Protein AF-G2DFP1-F1 (afdb_monomer)

Solvent-accessible surface area (backbone atoms only — not comparable to full-atom values): 3589 Å² total; per-residue (Å²): 133,76,66,61,83,54,25,64,60,41,24,50,52,37,42,55,51,21,64,77,64,71,48,56,71,67,62,23,54,51,54,10,52,55,48,13,59,57,48,42,70,50,89,58,103,70,75,81,54,60,66,60,57,48,50,53,27,59,75,70,74,100

Sequence (62 aa):
MVDTVGAGDAFASICILGLLRDWDLASMLSRAQVFASLIVGMRGATVRDT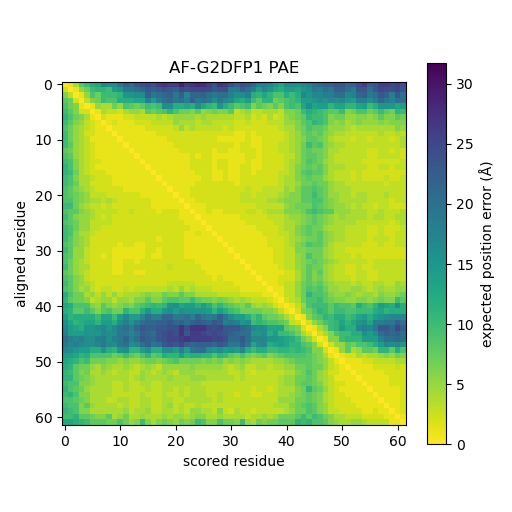ALYQRLKQQWGL

Organism: NCBI:txid1048808

Foldseek 3Di:
DQDLPCLVVQLVVLLVVCVVVVHDPVVSNVLSNVRSVVCSPDRDPDPPPVVVVVVSCVVVVD

Structure (mmCIF, N/CA/C/O backbone):
data_AF-G2DFP1-F1
#
_entry.id   AF-G2DFP1-F1
#
loop_
_atom_site.group_PDB
_atom_site.id
_atom_site.type_symbol
_atom_site.label_atom_id
_atom_site.label_alt_id
_atom_site.label_comp_id
_atom_site.label_asym_id
_atom_site.label_entity_id
_atom_site.label_seq_id
_atom_site.pdbx_PDB_ins_code
_atom_site.Cartn_x
_atom_site.Cartn_y
_atom_site.Cartn_z
_atom_site.occupancy
_atom_site.B_iso_or_equiv
_atom_site.auth_seq_id
_atom_site.auth_comp_id
_atom_site.auth_asym_id
_atom_site.auth_atom_id
_atom_site.pdbx_PDB_model_num
ATOM 1 N N . MET A 1 1 ? 20.118 -5.591 -12.122 1.00 45.31 1 MET A N 1
ATOM 2 C CA . MET A 1 1 ? 19.350 -4.754 -11.179 1.00 45.31 1 MET A CA 1
ATOM 3 C C . MET A 1 1 ? 17.915 -4.734 -11.666 1.00 45.31 1 MET A C 1
ATOM 5 O O . MET A 1 1 ? 17.704 -4.449 -12.837 1.00 45.31 1 MET A O 1
ATOM 9 N N . VAL A 1 2 ? 16.968 -5.184 -10.842 1.00 49.22 2 VAL A N 1
ATOM 10 C CA . VAL A 1 2 ? 15.532 -5.031 -11.126 1.00 49.22 2 VAL A CA 1
ATOM 11 C C . VAL A 1 2 ? 15.187 -3.576 -10.828 1.00 49.22 2 VAL A C 1
ATOM 13 O O . VAL A 1 2 ? 15.657 -3.052 -9.820 1.00 49.22 2 VAL A O 1
ATOM 16 N N . ASP A 1 3 ? 14.463 -2.920 -11.733 1.00 53.84 3 ASP A N 1
ATOM 17 C CA . ASP A 1 3 ? 14.046 -1.527 -11.583 1.00 53.84 3 ASP A CA 1
ATOM 18 C C . ASP A 1 3 ? 13.340 -1.328 -10.238 1.00 53.84 3 ASP A C 1
ATOM 20 O O . ASP A 1 3 ? 12.262 -1.859 -9.997 1.00 53.84 3 ASP A O 1
ATOM 24 N N . THR A 1 4 ? 13.951 -0.547 -9.349 1.00 56.47 4 THR A N 1
ATOM 25 C CA . THR A 1 4 ? 13.337 -0.096 -8.089 1.00 56.47 4 THR A CA 1
ATOM 26 C C . THR A 1 4 ? 12.356 1.059 -8.310 1.00 56.47 4 THR A C 1
ATOM 28 O O . THR A 1 4 ? 11.769 1.580 -7.358 1.00 56.47 4 THR A O 1
ATOM 31 N N . VAL A 1 5 ? 12.186 1.480 -9.566 1.00 65.19 5 VAL A N 1
ATOM 32 C CA . VAL A 1 5 ? 11.324 2.585 -9.978 1.00 65.19 5 VAL A CA 1
ATOM 33 C C . VAL A 1 5 ? 9.867 2.189 -9.725 1.00 65.19 5 VAL A C 1
ATOM 35 O O . VAL A 1 5 ? 9.364 1.236 -10.311 1.00 65.19 5 VAL A O 1
ATOM 38 N N . GLY A 1 6 ? 9.203 2.902 -8.811 1.00 74.25 6 GLY A N 1
ATOM 39 C CA . GLY A 1 6 ? 7.813 2.653 -8.405 1.00 74.25 6 GLY A CA 1
ATOM 40 C C . GLY A 1 6 ? 7.629 2.227 -6.943 1.00 74.25 6 GLY A C 1
ATOM 41 O O . GLY A 1 6 ? 6.508 2.279 -6.444 1.00 74.25 6 GLY A O 1
ATOM 42 N N . ALA A 1 7 ? 8.700 1.882 -6.213 1.00 81.75 7 ALA A N 1
ATOM 43 C CA . ALA A 1 7 ? 8.616 1.573 -4.776 1.00 81.75 7 ALA A CA 1
ATOM 44 C C . ALA A 1 7 ? 8.100 2.766 -3.955 1.00 81.75 7 ALA A C 1
ATOM 46 O O . ALA A 1 7 ? 7.241 2.617 -3.087 1.00 81.75 7 ALA A O 1
ATOM 47 N N . GLY A 1 8 ? 8.642 3.954 -4.247 1.00 85.38 8 GLY A N 1
ATOM 48 C CA . GLY A 1 8 ? 8.289 5.199 -3.569 1.00 85.38 8 GLY A CA 1
ATOM 49 C C . GLY A 1 8 ? 6.850 5.614 -3.850 1.00 85.38 8 GLY A C 1
ATOM 50 O O . GLY A 1 8 ? 6.111 5.914 -2.917 1.00 85.38 8 GLY A O 1
ATOM 51 N N . ASP A 1 9 ? 6.424 5.538 -5.111 1.00 86.88 9 ASP A N 1
ATOM 52 C CA . ASP A 1 9 ? 5.050 5.866 -5.510 1.00 86.88 9 ASP A CA 1
ATOM 53 C C . ASP A 1 9 ? 4.041 4.893 -4.892 1.00 86.88 9 ASP A C 1
ATOM 55 O O . ASP A 1 9 ? 2.979 5.299 -4.415 1.00 86.88 9 ASP A O 1
ATOM 59 N N . ALA A 1 10 ? 4.393 3.605 -4.835 1.00 88.38 10 ALA A N 1
ATOM 60 C CA . ALA A 1 10 ? 3.599 2.580 -4.173 1.00 88.38 10 ALA A CA 1
ATOM 61 C C . ALA A 1 10 ? 3.449 2.867 -2.674 1.00 88.38 10 ALA A C 1
ATOM 63 O O . ALA A 1 10 ? 2.335 2.866 -2.149 1.00 88.38 10 ALA A O 1
ATOM 64 N N . PHE A 1 11 ? 4.557 3.172 -1.998 1.00 91.50 11 PHE A N 1
ATOM 65 C CA . PHE A 1 11 ? 4.554 3.536 -0.586 1.00 91.50 11 PHE A CA 1
ATOM 66 C C . PHE A 1 11 ? 3.689 4.777 -0.328 1.00 91.50 11 PHE A C 1
ATOM 68 O O . PHE A 1 11 ? 2.784 4.745 0.506 1.00 91.50 11 PHE A O 1
ATOM 75 N N . ALA A 1 12 ? 3.910 5.849 -1.095 1.00 92.62 12 ALA A N 1
ATOM 76 C CA . ALA A 1 12 ? 3.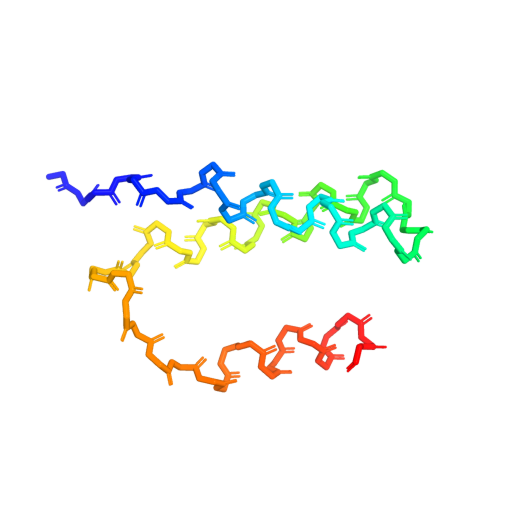169 7.099 -0.974 1.00 92.62 12 ALA A CA 1
ATOM 77 C C . ALA A 1 12 ? 1.664 6.900 -1.204 1.00 92.62 12 ALA 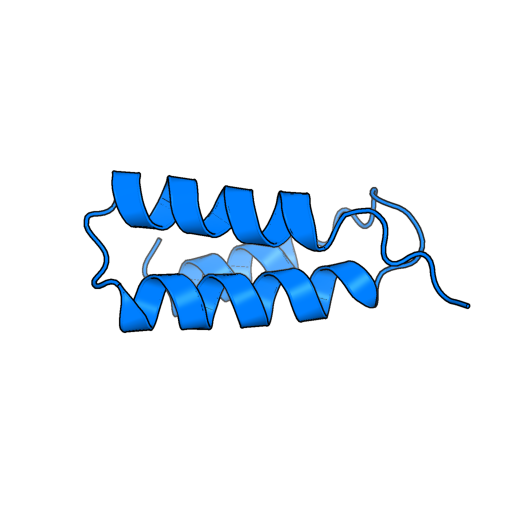A C 1
ATOM 79 O O . ALA A 1 12 ? 0.855 7.445 -0.455 1.00 92.62 12 ALA A O 1
ATOM 80 N N . SER A 1 13 ? 1.279 6.063 -2.173 1.00 92.56 13 SER A N 1
ATOM 81 C CA . SER A 1 13 ? -0.127 5.750 -2.462 1.00 92.56 13 SER A CA 1
ATOM 82 C C . SER A 1 13 ? -0.847 5.129 -1.261 1.00 92.56 13 SER A C 1
ATOM 84 O O . SER A 1 13 ? -1.979 5.507 -0.956 1.00 92.5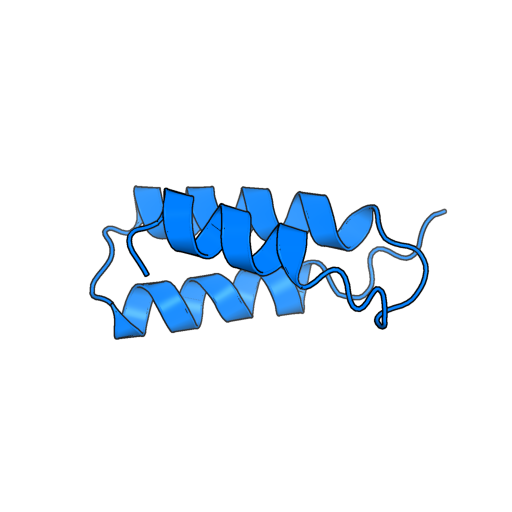6 13 SER A O 1
ATOM 86 N N . ILE A 1 14 ? -0.197 4.202 -0.548 1.00 94.06 14 ILE A N 1
ATOM 87 C CA . ILE A 1 14 ? -0.781 3.580 0.649 1.00 94.06 14 ILE A CA 1
ATOM 88 C C . ILE A 1 14 ? -0.782 4.538 1.841 1.00 94.06 14 ILE A C 1
ATOM 90 O O . ILE A 1 14 ? -1.734 4.517 2.616 1.00 94.06 14 ILE A O 1
ATOM 94 N N . CYS A 1 15 ? 0.215 5.417 1.968 1.00 95.00 15 CYS A N 1
ATOM 95 C CA . CYS A 1 15 ? 0.183 6.477 2.977 1.00 95.00 15 CYS A CA 1
ATOM 96 C C . CYS A 1 15 ? -0.992 7.436 2.751 1.00 95.00 15 CYS A C 1
ATOM 98 O O . CYS A 1 15 ? -1.743 7.714 3.680 1.00 95.00 15 CYS A O 1
ATOM 100 N N . ILE A 1 16 ? -1.215 7.884 1.512 1.00 95.81 16 ILE A N 1
ATOM 101 C CA . ILE A 1 16 ? -2.367 8.732 1.165 1.00 95.81 16 ILE A CA 1
ATOM 102 C C . ILE A 1 16 ? -3.681 8.007 1.487 1.00 95.81 16 ILE A C 1
ATOM 104 O O . ILE A 1 16 ? -4.572 8.587 2.102 1.00 95.81 16 ILE A O 1
ATOM 108 N N . LEU A 1 17 ? -3.794 6.723 1.135 1.00 94.19 17 LEU A N 1
ATOM 109 C CA . LEU A 1 17 ? -4.958 5.904 1.480 1.00 94.19 17 LEU A CA 1
ATOM 110 C C . LEU A 1 17 ? -5.160 5.777 2.998 1.00 94.19 17 LEU A C 1
ATOM 112 O O . LEU A 1 17 ? -6.294 5.871 3.461 1.00 94.19 17 LEU A O 1
ATOM 116 N N . GLY A 1 18 ? -4.085 5.574 3.760 1.00 94.62 18 GLY A N 1
ATOM 117 C CA . GLY A 1 18 ? -4.130 5.481 5.217 1.00 94.62 18 GLY A CA 1
ATOM 118 C C . GLY A 1 18 ? -4.597 6.776 5.868 1.00 94.62 18 GLY A C 1
ATOM 119 O O . GLY A 1 18 ? -5.466 6.728 6.731 1.00 94.62 18 GLY A O 1
ATOM 120 N N . LEU A 1 19 ? -4.120 7.926 5.382 1.00 95.56 19 LEU A N 1
ATOM 121 C CA . LEU A 1 19 ? -4.595 9.244 5.816 1.00 95.56 19 LEU A CA 1
ATOM 122 C C . LEU A 1 19 ? -6.088 9.444 5.511 1.00 95.56 19 LEU A C 1
ATOM 124 O O . LEU A 1 19 ? -6.828 9.926 6.360 1.00 95.56 19 LEU A O 1
ATOM 128 N N . LEU A 1 20 ? -6.557 9.028 4.328 1.00 95.69 20 LEU A N 1
ATOM 129 C CA . LEU A 1 20 ? -7.978 9.110 3.954 1.00 95.69 20 LEU A CA 1
ATOM 130 C C . LEU A 1 20 ? -8.884 8.168 4.763 1.00 95.69 20 LEU A C 1
ATOM 132 O O . LEU A 1 20 ? -10.097 8.370 4.801 1.00 95.69 20 LEU A O 1
ATOM 136 N N . ARG A 1 21 ? -8.322 7.111 5.355 1.00 93.62 21 ARG A N 1
ATOM 137 C CA . ARG A 1 21 ? -9.046 6.098 6.137 1.00 93.62 21 ARG A CA 1
ATOM 138 C C . ARG A 1 21 ? -8.783 6.191 7.638 1.00 93.62 21 ARG A C 1
ATOM 140 O O . ARG A 1 21 ? -9.227 5.300 8.357 1.00 93.62 21 ARG A O 1
ATOM 147 N N . ASP A 1 22 ? -8.083 7.235 8.075 1.00 95.06 22 ASP A N 1
ATOM 148 C CA . ASP A 1 22 ? -7.708 7.473 9.472 1.00 95.06 22 ASP A CA 1
ATOM 149 C C . ASP A 1 22 ? -7.039 6.244 10.122 1.00 95.06 22 ASP A C 1
ATOM 151 O O . ASP A 1 22 ? -7.353 5.815 11.233 1.00 95.06 22 ASP A O 1
ATOM 155 N N . TRP A 1 23 ? -6.151 5.589 9.365 1.00 95.56 23 TRP A N 1
ATOM 156 C CA . TRP A 1 23 ? -5.354 4.487 9.892 1.00 95.56 23 TRP A CA 1
ATOM 157 C C . TRP A 1 23 ? -4.320 5.012 10.880 1.00 95.56 23 TRP A C 1
ATOM 159 O O . TRP A 1 23 ? -3.705 6.057 10.664 1.00 95.56 23 TRP A O 1
ATOM 169 N N . ASP A 1 24 ? -4.047 4.230 11.923 1.00 96.19 24 ASP A N 1
ATOM 170 C CA . ASP A 1 24 ? -2.924 4.521 12.800 1.00 96.19 24 ASP A CA 1
ATOM 171 C C . ASP A 1 24 ? -1.597 4.482 12.020 1.00 96.19 24 ASP A C 1
ATOM 173 O O . ASP A 1 24 ? -1.428 3.740 11.043 1.00 96.19 24 ASP A O 1
ATOM 177 N N . LEU A 1 25 ? -0.635 5.289 12.470 1.00 93.31 25 LEU A N 1
ATOM 178 C CA . LEU A 1 25 ? 0.647 5.468 11.789 1.00 93.31 25 LEU A CA 1
ATOM 179 C C . LEU A 1 25 ? 1.399 4.141 11.595 1.00 93.31 25 LEU A C 1
ATOM 181 O O . LEU A 1 25 ? 1.993 3.924 10.539 1.00 93.31 25 LEU A O 1
ATOM 185 N N . ALA A 1 26 ? 1.364 3.242 12.582 1.00 94.31 26 ALA A N 1
ATOM 186 C CA . ALA A 1 26 ? 2.087 1.976 12.516 1.00 94.31 26 ALA A CA 1
ATOM 187 C C . ALA A 1 26 ? 1.473 1.036 11.467 1.00 94.31 26 ALA A C 1
ATOM 189 O O . ALA A 1 26 ? 2.197 0.497 10.622 1.00 94.31 26 ALA A O 1
ATOM 190 N N . SER A 1 27 ? 0.145 0.894 11.456 1.00 93.25 27 SER A N 1
ATOM 191 C CA . SER A 1 27 ? -0.578 0.128 10.437 1.00 93.25 27 SER A CA 1
ATOM 192 C C . SER A 1 27 ? -0.377 0.711 9.047 1.00 93.25 27 SER A C 1
ATOM 194 O O . SER A 1 27 ? -0.135 -0.039 8.102 1.00 93.25 27 SER A O 1
ATOM 196 N N . MET A 1 28 ? -0.439 2.036 8.904 1.00 95.19 28 MET A N 1
ATOM 197 C CA . MET A 1 28 ? -0.228 2.707 7.623 1.00 95.19 28 MET A CA 1
ATOM 198 C C . MET A 1 28 ? 1.169 2.419 7.060 1.00 95.19 28 MET A C 1
ATOM 200 O O . MET A 1 28 ? 1.282 1.960 5.923 1.00 95.19 28 MET A O 1
ATOM 204 N N . LEU A 1 29 ? 2.222 2.625 7.859 1.00 94.56 29 LEU A N 1
ATOM 205 C CA . LEU A 1 29 ? 3.606 2.391 7.433 1.00 94.56 29 LEU A CA 1
ATOM 206 C C . LEU A 1 29 ? 3.867 0.914 7.116 1.00 94.56 29 LEU A C 1
ATOM 208 O O . LEU A 1 29 ? 4.500 0.609 6.104 1.00 94.56 29 LEU A O 1
ATOM 212 N N . SER A 1 30 ? 3.332 -0.006 7.927 1.00 94.94 30 SER A N 1
ATOM 213 C CA . SER A 1 30 ? 3.448 -1.449 7.685 1.00 94.94 30 SER A CA 1
ATOM 214 C C . SER A 1 30 ? 2.807 -1.849 6.351 1.00 94.94 30 SER A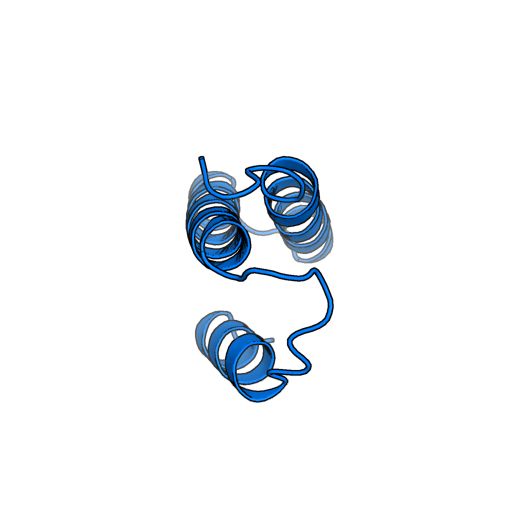 C 1
ATOM 216 O O . SER A 1 30 ? 3.438 -2.506 5.520 1.00 94.94 30 SER A O 1
ATOM 218 N N . ARG A 1 31 ? 1.578 -1.385 6.092 1.00 94.38 31 ARG A N 1
ATOM 219 C CA . ARG A 1 31 ? 0.856 -1.655 4.838 1.00 94.38 31 ARG A CA 1
ATOM 220 C C . ARG A 1 31 ? 1.575 -1.054 3.630 1.00 94.38 31 ARG A C 1
ATOM 222 O O . ARG A 1 31 ? 1.675 -1.714 2.595 1.00 94.38 31 ARG A O 1
ATOM 229 N N . ALA A 1 32 ? 2.111 0.159 3.767 1.00 93.69 32 ALA A N 1
ATOM 230 C CA . ALA A 1 32 ? 2.849 0.842 2.709 1.00 93.69 32 ALA A CA 1
ATOM 231 C C . ALA A 1 32 ? 4.163 0.127 2.363 1.00 93.69 32 ALA A C 1
ATOM 233 O O . ALA A 1 32 ? 4.464 -0.066 1.185 1.00 93.69 32 ALA A O 1
ATOM 234 N N . GLN A 1 33 ? 4.909 -0.339 3.368 1.00 91.75 33 GLN A N 1
ATOM 235 C CA . GLN A 1 33 ? 6.138 -1.108 3.168 1.00 91.75 33 GLN A CA 1
ATOM 236 C C . GLN A 1 33 ? 5.869 -2.448 2.471 1.00 91.75 33 GLN A C 1
ATOM 238 O O . GLN A 1 33 ? 6.585 -2.806 1.531 1.00 91.75 33 GLN A O 1
ATOM 243 N N . VAL A 1 34 ? 4.834 -3.181 2.901 1.00 90.06 34 VAL A N 1
ATOM 244 C CA . VAL A 1 34 ? 4.433 -4.450 2.270 1.00 90.06 34 VAL A CA 1
ATOM 245 C C . VAL A 1 34 ? 4.071 -4.220 0.806 1.00 90.06 34 VAL A C 1
ATOM 247 O O . VAL A 1 34 ? 4.570 -4.925 -0.069 1.00 90.06 34 VAL A O 1
ATOM 250 N N . PHE A 1 35 ? 3.262 -3.199 0.521 1.00 89.12 35 PHE A N 1
ATOM 251 C CA . PHE A 1 35 ? 2.857 -2.890 -0.845 1.00 89.12 35 PHE A CA 1
ATOM 252 C C . PHE A 1 35 ? 4.043 -2.477 -1.727 1.00 89.12 35 PHE A C 1
ATOM 254 O O . PHE A 1 35 ? 4.219 -3.033 -2.808 1.00 89.12 35 PHE A O 1
ATOM 261 N N . ALA A 1 36 ? 4.911 -1.582 -1.251 1.00 88.94 36 ALA A N 1
ATOM 262 C CA . ALA A 1 36 ? 6.110 -1.170 -1.980 1.00 88.94 36 ALA A CA 1
ATOM 263 C C . ALA A 1 36 ? 7.044 -2.351 -2.293 1.00 88.94 36 A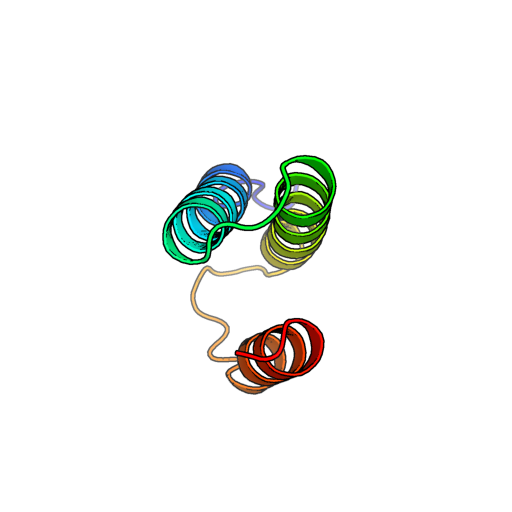LA A C 1
ATOM 265 O O . ALA A 1 36 ? 7.562 -2.449 -3.405 1.00 88.94 36 ALA A O 1
ATOM 266 N N . SER A 1 37 ? 7.201 -3.286 -1.350 1.00 86.31 37 SER A N 1
ATOM 267 C CA . SER A 1 37 ? 8.022 -4.490 -1.539 1.00 86.31 37 SER A CA 1
ATOM 268 C C . SER A 1 37 ? 7.461 -5.412 -2.628 1.00 86.31 37 SER A C 1
ATOM 270 O O . SER A 1 37 ? 8.227 -6.008 -3.382 1.00 86.31 37 SER A O 1
ATOM 272 N N . LEU A 1 38 ? 6.131 -5.499 -2.750 1.00 82.50 38 LEU A N 1
ATOM 273 C CA . LEU A 1 38 ? 5.469 -6.254 -3.819 1.00 82.50 38 LEU A CA 1
ATOM 274 C C . LEU A 1 38 ? 5.656 -5.587 -5.190 1.00 82.50 38 LEU A C 1
ATOM 276 O O . LEU A 1 38 ? 5.859 -6.283 -6.183 1.00 82.50 38 LEU A O 1
ATOM 280 N N . ILE A 1 39 ? 5.629 -4.252 -5.248 1.00 79.19 39 ILE A N 1
ATOM 281 C CA . ILE A 1 39 ? 5.786 -3.500 -6.502 1.00 79.19 39 ILE A CA 1
ATOM 282 C C . ILE A 1 39 ? 7.215 -3.595 -7.057 1.00 79.19 39 ILE A C 1
ATOM 284 O O . ILE A 1 39 ? 7.376 -3.806 -8.256 1.00 79.19 39 ILE A O 1
ATOM 288 N N . VAL A 1 40 ? 8.250 -3.538 -6.208 1.00 74.62 40 VAL A N 1
ATOM 289 C CA . VAL A 1 40 ? 9.665 -3.652 -6.638 1.00 74.62 40 VAL A CA 1
ATOM 290 C C . VAL A 1 40 ? 9.991 -5.019 -7.263 1.00 74.62 40 VAL A C 1
ATOM 292 O O . VAL A 1 40 ? 10.960 -5.148 -8.007 1.00 74.62 40 VAL A O 1
ATOM 295 N N . GLY A 1 41 ? 9.177 -6.047 -7.001 1.00 63.94 41 GLY A N 1
ATOM 296 C CA . GLY A 1 41 ? 9.325 -7.377 -7.599 1.00 63.94 41 GLY A CA 1
ATOM 297 C C . GLY A 1 41 ? 8.688 -7.539 -8.984 1.00 63.94 41 GLY A C 1
ATOM 298 O O . GLY A 1 41 ? 8.981 -8.519 -9.673 1.00 63.94 41 GLY A O 1
ATOM 299 N N . MET A 1 42 ? 7.827 -6.612 -9.418 1.00 65.88 42 MET A N 1
ATOM 300 C CA . MET A 1 42 ? 7.093 -6.733 -10.680 1.00 65.88 42 MET A CA 1
ATOM 301 C C . MET A 1 42 ? 7.808 -5.978 -11.806 1.00 65.88 42 MET A C 1
ATOM 303 O O . MET A 1 42 ? 7.813 -4.751 -11.861 1.00 65.88 42 MET A O 1
ATOM 307 N N . ARG A 1 43 ? 8.404 -6.719 -12.750 1.00 50.75 43 ARG A N 1
ATOM 308 C CA . ARG A 1 43 ? 8.979 -6.141 -13.975 1.00 50.75 43 ARG A CA 1
ATOM 309 C C . ARG A 1 43 ? 7.854 -5.648 -14.890 1.00 50.75 43 ARG A C 1
ATOM 311 O O . ARG A 1 43 ? 7.141 -6.452 -15.483 1.00 50.75 43 ARG A O 1
ATOM 318 N N . GLY A 1 44 ? 7.749 -4.328 -15.026 1.00 51.81 44 GLY A N 1
ATOM 319 C CA . GLY A 1 44 ? 6.762 -3.654 -15.866 1.00 51.81 44 GLY A CA 1
ATOM 320 C C . GLY A 1 44 ? 5.553 -3.200 -15.053 1.00 51.81 44 GLY A C 1
ATOM 321 O O . GLY A 1 44 ? 4.798 -4.014 -14.531 1.00 51.81 44 GLY A O 1
ATOM 322 N N . ALA A 1 45 ? 5.354 -1.882 -14.989 1.00 47.31 45 ALA A N 1
ATOM 323 C CA . ALA A 1 45 ? 4.311 -1.165 -14.244 1.00 47.31 45 ALA A CA 1
ATOM 324 C C . ALA A 1 45 ? 2.850 -1.468 -14.676 1.00 47.31 45 ALA A C 1
ATOM 326 O O . ALA A 1 45 ? 1.948 -0.663 -14.468 1.00 47.31 45 ALA A O 1
ATOM 327 N N . THR A 1 46 ? 2.598 -2.606 -15.321 1.00 48.06 46 THR A N 1
ATOM 328 C CA . THR A 1 46 ? 1.318 -2.991 -15.936 1.00 48.06 46 THR A CA 1
ATOM 329 C C . THR A 1 46 ? 0.995 -4.472 -15.742 1.00 48.06 46 THR A C 1
ATOM 331 O O . THR A 1 46 ? 0.299 -5.082 -16.553 1.00 48.06 46 THR A O 1
ATOM 334 N N . VAL A 1 47 ? 1.419 -5.076 -14.633 1.00 52.09 47 VAL A N 1
ATOM 335 C CA . VAL A 1 47 ? 0.758 -6.302 -14.182 1.00 52.09 47 VAL A CA 1
ATOM 336 C C . VAL A 1 47 ? -0.642 -5.906 -13.696 1.00 52.09 47 VAL A C 1
ATOM 338 O O . VAL A 1 47 ? -0.827 -5.395 -12.594 1.00 52.09 47 VAL A O 1
ATOM 341 N N . ARG A 1 48 ? -1.643 -6.116 -14.560 1.00 55.75 48 ARG A N 1
ATOM 342 C CA . ARG A 1 48 ? -3.088 -6.041 -14.275 1.00 55.75 48 ARG A CA 1
ATOM 343 C C . ARG A 1 48 ? -3.522 -7.152 -13.306 1.00 55.75 48 ARG A C 1
ATOM 345 O O . ARG A 1 48 ? -4.547 -7.791 -13.519 1.00 55.75 48 ARG A O 1
ATOM 352 N N . ASP A 1 49 ? -2.741 -7.428 -12.265 1.00 66.19 49 ASP A N 1
ATOM 353 C CA . ASP A 1 49 ? -3.099 -8.429 -11.266 1.00 66.19 49 ASP A CA 1
ATOM 354 C C . ASP A 1 49 ? -4.079 -7.805 -10.275 1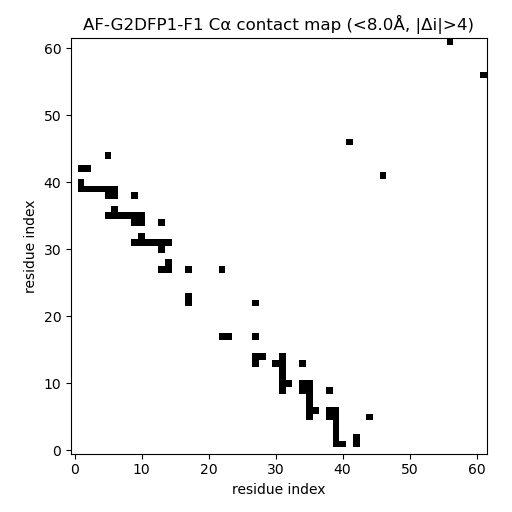.00 66.19 49 ASP A C 1
ATOM 356 O O . ASP A 1 49 ? -3.769 -7.445 -9.139 1.00 66.19 49 ASP A O 1
ATOM 360 N N . THR A 1 50 ? -5.308 -7.632 -10.757 1.00 69.62 50 THR A N 1
ATOM 361 C CA . THR A 1 50 ? -6.445 -7.181 -9.960 1.00 69.62 50 THR A CA 1
ATOM 362 C C . THR A 1 50 ? -6.641 -8.073 -8.731 1.00 69.62 50 THR A C 1
ATOM 364 O O . THR A 1 50 ? -7.115 -7.578 -7.709 1.00 69.62 50 THR A O 1
ATOM 367 N N . ALA A 1 51 ? -6.216 -9.343 -8.775 1.00 80.00 51 ALA A N 1
ATOM 368 C CA . ALA A 1 51 ? -6.314 -10.257 -7.643 1.00 80.00 51 ALA A CA 1
ATOM 369 C C . ALA A 1 51 ? -5.335 -9.903 -6.509 1.00 80.00 51 ALA A C 1
ATOM 371 O O . ALA A 1 51 ? -5.656 -10.120 -5.340 1.00 80.00 51 ALA A O 1
ATOM 372 N N . LEU A 1 52 ? -4.167 -9.321 -6.807 1.00 79.94 52 LEU A N 1
ATOM 373 C CA . LEU A 1 52 ? -3.270 -8.771 -5.781 1.00 79.94 52 LEU A CA 1
ATOM 374 C C . LEU A 1 52 ? -3.945 -7.610 -5.043 1.00 79.94 52 LEU A C 1
ATOM 376 O O . LEU A 1 52 ? -4.035 -7.621 -3.814 1.00 79.94 52 LEU A O 1
ATOM 380 N N . TYR A 1 53 ? -4.490 -6.646 -5.787 1.00 81.81 53 TYR A N 1
ATOM 381 C CA . TYR A 1 53 ? -5.193 -5.503 -5.197 1.00 81.81 53 TYR A CA 1
ATOM 382 C C . TYR A 1 53 ? -6.439 -5.925 -4.413 1.00 81.81 53 TYR A C 1
ATOM 384 O O . TYR A 1 53 ? -6.697 -5.379 -3.344 1.00 81.81 53 TYR A O 1
ATOM 392 N N . GLN A 1 54 ? -7.205 -6.901 -4.908 1.00 84.31 54 GLN A N 1
ATOM 393 C CA . GLN A 1 54 ? -8.370 -7.439 -4.202 1.00 84.31 54 GLN A CA 1
ATOM 394 C C . GLN A 1 54 ? -7.980 -8.125 -2.892 1.00 84.31 54 GLN A C 1
ATOM 396 O O . GLN A 1 54 ? -8.618 -7.867 -1.875 1.00 84.31 54 GLN A O 1
ATOM 401 N N . ARG A 1 55 ? -6.912 -8.934 -2.883 1.00 86.31 55 ARG A N 1
ATOM 402 C CA . ARG A 1 55 ? -6.412 -9.566 -1.652 1.00 86.31 55 ARG A CA 1
ATOM 403 C C . ARG A 1 55 ? -5.998 -8.535 -0.608 1.00 86.31 55 ARG A C 1
ATOM 405 O O . ARG A 1 55 ? -6.387 -8.663 0.547 1.00 86.31 55 ARG A O 1
ATOM 412 N N . LEU A 1 56 ? -5.271 -7.493 -1.013 1.00 87.75 56 LEU A N 1
ATOM 413 C CA . LEU A 1 56 ? -4.871 -6.418 -0.100 1.00 87.75 56 LEU A CA 1
ATOM 414 C C . LEU A 1 56 ? -6.074 -5.631 0.422 1.00 87.75 56 LEU A C 1
ATOM 416 O O . LEU A 1 56 ? -6.148 -5.348 1.614 1.00 87.75 56 LEU A O 1
ATOM 420 N N . LYS A 1 57 ? -7.051 -5.331 -0.441 1.00 87.12 57 LYS A N 1
ATOM 421 C CA . LYS A 1 57 ? -8.302 -4.687 -0.022 1.00 87.12 57 LYS A CA 1
ATOM 422 C C . LYS A 1 57 ? -9.050 -5.530 1.007 1.00 87.12 57 LYS A C 1
ATOM 424 O O . LYS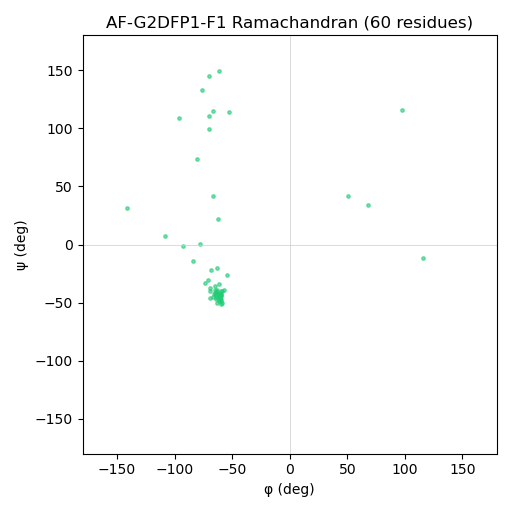 A 1 57 ? -9.367 -5.015 2.072 1.00 87.12 57 LYS A O 1
ATOM 429 N N . GLN A 1 58 ? -9.232 -6.826 0.751 1.00 89.25 58 GLN A N 1
ATOM 430 C CA . GLN A 1 58 ? -9.859 -7.741 1.710 1.00 89.25 58 GLN A CA 1
ATOM 431 C C . GLN A 1 58 ? -9.089 -7.807 3.032 1.00 89.25 58 GLN A C 1
ATOM 433 O O . GLN A 1 58 ? -9.696 -7.726 4.096 1.00 89.25 58 GLN A O 1
ATOM 438 N N . GLN A 1 59 ? -7.756 -7.887 2.979 1.00 88.94 59 GLN A N 1
ATOM 439 C CA . GLN A 1 59 ? -6.908 -7.897 4.172 1.00 88.94 59 GLN A CA 1
ATOM 440 C C . GLN A 1 59 ? -7.046 -6.609 5.000 1.00 88.94 59 GLN A C 1
ATOM 442 O O . GLN A 1 59 ? -6.937 -6.645 6.223 1.00 88.94 59 GLN A O 1
ATOM 447 N N . TRP A 1 60 ? -7.269 -5.469 4.347 1.00 91.00 60 TRP A N 1
ATOM 448 C CA . TRP A 1 60 ? -7.409 -4.164 4.998 1.00 91.00 60 TRP A CA 1
ATOM 449 C C . TRP A 1 60 ? -8.858 -3.787 5.324 1.00 91.00 60 TRP A C 1
ATOM 451 O O . TRP A 1 60 ? -9.070 -2.723 5.906 1.00 91.00 60 TRP A O 1
ATOM 461 N N . GLY A 1 61 ? -9.831 -4.634 4.971 1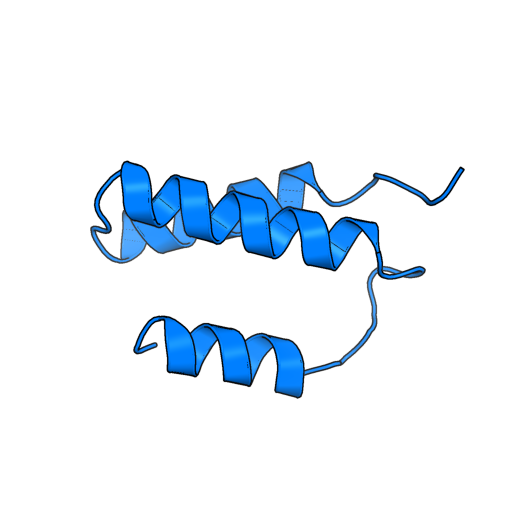.00 87.69 61 GLY A N 1
ATOM 462 C CA . GLY A 1 61 ? -11.260 -4.364 5.154 1.00 87.69 61 GLY A CA 1
ATOM 463 C C . GLY A 1 61 ? -11.788 -3.230 4.266 1.00 87.69 61 GLY A C 1
ATOM 464 O O . GLY A 1 61 ? -12.626 -2.447 4.712 1.00 87.69 61 GLY A O 1
ATOM 465 N N . LEU A 1 62 ? -11.252 -3.097 3.047 1.00 83.94 62 LEU A N 1
ATOM 466 C CA . LEU A 1 62 ? -11.625 -2.086 2.047 1.00 83.94 62 LEU A CA 1
ATOM 467 C C . LEU A 1 62 ? -12.617 -2.594 1.003 1.00 83.94 62 LEU A C 1
ATOM 469 O O . LEU A 1 62 ? -12.511 -3.775 0.601 1.00 83.94 62 LEU A O 1
#

Mean predicted aligned error: 6.11 Å

Nearest PDB structures (foldseek):
  3kzh-assembly1_A  TM=7.909E-01  e=1.651E-01  Clostridium perfringens
  7vva-assembly1_B  TM=7.490E-01  e=2.681E-01  Escherichia coli
  7vva-assembly1_C  TM=7.573E-01  e=3.417E-01  Escherichia coli
  7vva-assembly1_A  TM=7.564E-01  e=9.007E-01  Escherichia coli

pLDDT: mean 81.36, std 15.61, range [45.31, 96.19]

InterPro domains:
  IPR011611 Carbohydrate kinase PfkB [PF00294] (2-46)
  IPR029056 Ribokinase-like [G3DSA:3.40.1190.20] (1-59)
  IPR029056 Ribokinase-like [SSF53613] (2-47)

Secondary structure (DSSP, 8-state):
----TTHHHHHHHHHHHHHHTT--HHHHHHHHHHHHHHHHT-SSTT---HHHHHHHHHHHT-

Radius of gyration: 11.73 Å; Cα contacts (8 Å, |Δi|>4): 40; chains: 1; bounding box: 31×20×29 Å